Protein AF-A0A961IPY4-F1 (afdb_monomer)

pLDDT: mean 87.51, std 10.55, range [56.56, 95.88]

Structure (mmCIF, N/CA/C/O backbone):
data_AF-A0A961IPY4-F1
#
_entry.id   AF-A0A961IPY4-F1
#
loop_
_atom_site.group_PDB
_atom_site.id
_atom_site.type_symbol
_atom_site.label_atom_id
_atom_site.label_alt_id
_atom_site.label_comp_id
_atom_site.label_asym_id
_atom_site.label_entity_id
_atom_site.label_seq_id
_atom_site.pdbx_PDB_ins_code
_atom_site.Cartn_x
_atom_site.Cartn_y
_atom_site.Cartn_z
_atom_site.occupancy
_atom_site.B_iso_or_equiv
_atom_site.auth_seq_id
_atom_site.auth_comp_id
_atom_site.auth_asym_id
_atom_site.auth_atom_id
_atom_site.pdbx_PDB_model_num
ATOM 1 N N . MET A 1 1 ? -2.139 9.126 -0.459 1.00 89.25 1 MET A N 1
ATOM 2 C CA . MET A 1 1 ? -1.873 8.381 0.798 1.00 89.25 1 MET A CA 1
ATOM 3 C C . MET A 1 1 ? -0.603 7.556 0.636 1.00 89.25 1 MET A C 1
ATOM 5 O O . MET A 1 1 ? -0.275 7.221 -0.502 1.00 89.25 1 MET A O 1
ATOM 9 N N . SER A 1 2 ? 0.125 7.277 1.723 1.00 94.19 2 SER A N 1
ATOM 10 C CA . SER A 1 2 ? 1.262 6.349 1.661 1.00 94.19 2 SER A CA 1
ATOM 11 C C . SER A 1 2 ? 0.799 4.899 1.736 1.00 94.19 2 SER A C 1
ATOM 13 O O . SER A 1 2 ? -0.322 4.622 2.169 1.00 94.19 2 SER A O 1
ATOM 15 N N . VAL A 1 3 ? 1.666 3.980 1.318 1.00 92.50 3 VAL A N 1
ATOM 16 C CA . VAL A 1 3 ? 1.434 2.540 1.462 1.00 92.50 3 VAL A CA 1
ATOM 17 C C . VAL A 1 3 ? 1.198 2.176 2.928 1.00 92.50 3 VAL A C 1
ATOM 19 O O . VAL A 1 3 ? 0.214 1.511 3.233 1.00 92.50 3 VAL A O 1
ATOM 22 N N . GLY A 1 4 ? 2.041 2.661 3.844 1.00 92.62 4 GLY A N 1
ATOM 23 C CA . GLY A 1 4 ? 1.902 2.369 5.272 1.00 92.62 4 GLY A CA 1
ATOM 24 C C . GLY A 1 4 ? 0.593 2.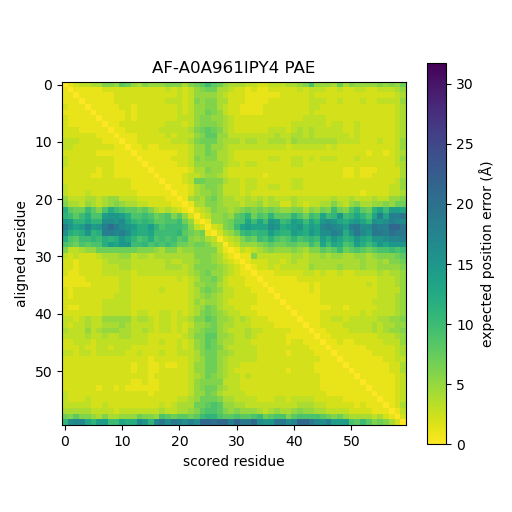893 5.863 1.00 92.62 4 GLY A C 1
ATOM 25 O O . GLY A 1 4 ? -0.005 2.244 6.715 1.00 92.62 4 GLY A O 1
ATOM 26 N N . GLU A 1 5 ? 0.099 4.039 5.386 1.00 93.81 5 GLU A N 1
ATOM 27 C CA . GLU A 1 5 ? -1.215 4.541 5.799 1.00 93.81 5 GLU A CA 1
ATOM 28 C C . GLU A 1 5 ? -2.341 3.634 5.288 1.00 93.81 5 GLU A C 1
ATOM 30 O O . GLU A 1 5 ? -3.227 3.291 6.062 1.00 93.81 5 GLU A O 1
ATOM 35 N N . ALA A 1 6 ? -2.277 3.158 4.040 1.00 92.31 6 ALA A N 1
ATOM 36 C CA . ALA A 1 6 ? -3.254 2.202 3.516 1.00 92.31 6 ALA A CA 1
ATOM 37 C C . ALA A 1 6 ? -3.226 0.854 4.257 1.00 92.31 6 ALA A C 1
ATOM 39 O O . ALA A 1 6 ? -4.280 0.298 4.556 1.00 92.31 6 ALA A O 1
ATOM 40 N N . MET A 1 7 ? -2.040 0.360 4.629 1.00 90.69 7 MET A N 1
ATOM 41 C CA . MET A 1 7 ? -1.897 -0.869 5.421 1.00 90.69 7 MET A CA 1
ATOM 42 C C . MET A 1 7 ? -2.491 -0.754 6.832 1.00 90.69 7 MET A C 1
ATOM 44 O O . MET A 1 7 ? -2.910 -1.757 7.402 1.00 90.69 7 MET A O 1
ATOM 48 N N . LYS A 1 8 ? -2.574 0.458 7.392 1.00 92.81 8 LYS A N 1
ATOM 49 C CA . LYS A 1 8 ? -3.245 0.705 8.679 1.00 92.81 8 LYS A CA 1
ATOM 50 C C . LYS A 1 8 ? -4.767 0.793 8.561 1.00 92.81 8 LYS A C 1
ATOM 52 O O . LYS A 1 8 ? -5.440 0.627 9.575 1.00 92.81 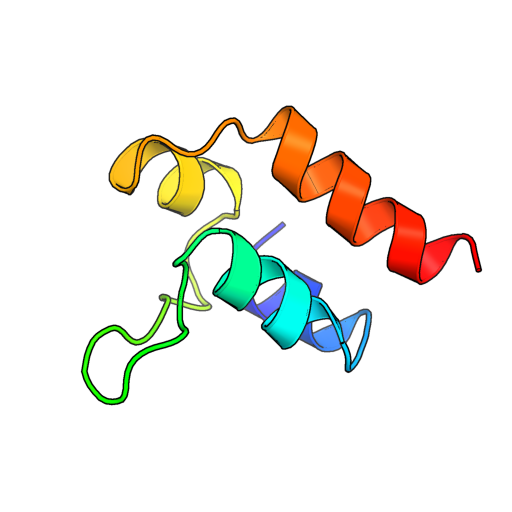8 LYS A O 1
ATOM 57 N N . LEU A 1 9 ? -5.307 1.078 7.372 1.00 93.25 9 LEU A N 1
ATOM 58 C CA . LEU A 1 9 ? -6.755 1.198 7.166 1.00 93.25 9 LEU A CA 1
ATOM 59 C C . LEU A 1 9 ? -7.457 -0.160 7.198 1.00 93.25 9 LEU A C 1
ATOM 61 O O . LEU A 1 9 ? -8.584 -0.239 7.677 1.00 93.25 9 LEU A O 1
ATOM 65 N N . HIS A 1 10 ? -6.804 -1.219 6.709 1.00 93.50 10 HIS A N 1
ATOM 66 C CA . HIS A 1 10 ? -7.391 -2.555 6.680 1.00 93.50 10 HIS A CA 1
ATOM 67 C C . HIS A 1 10 ? -6.318 -3.651 6.822 1.00 93.50 10 HIS A C 1
ATOM 69 O O . HIS A 1 10 ? -5.309 -3.591 6.116 1.00 93.50 10 HIS A O 1
ATOM 75 N N . PRO A 1 11 ? -6.524 -4.687 7.664 1.00 90.75 11 PRO A N 1
ATOM 76 C CA . PRO A 1 11 ? -5.545 -5.765 7.856 1.00 90.75 11 PRO A CA 1
ATOM 77 C C . PRO A 1 11 ? -5.212 -6.519 6.558 1.00 90.75 11 PRO A C 1
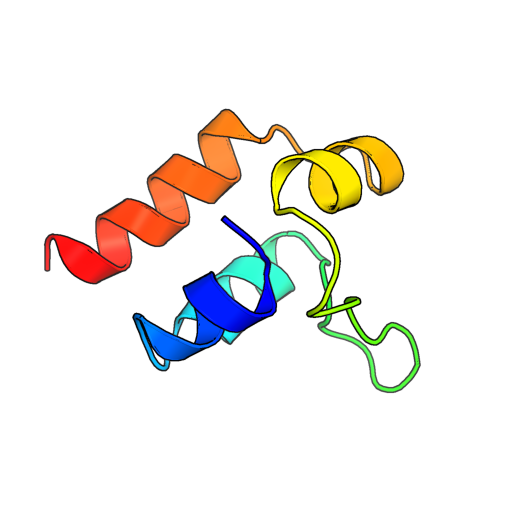ATOM 79 O O . PRO A 1 11 ? -4.064 -6.907 6.349 1.00 90.75 11 PRO A O 1
ATOM 82 N N . ASP A 1 12 ? -6.183 -6.659 5.650 1.00 92.50 12 ASP A N 1
ATOM 83 C CA . ASP A 1 12 ? -5.985 -7.345 4.364 1.00 92.50 12 ASP A CA 1
ATOM 84 C C . ASP A 1 12 ? -5.380 -6.457 3.267 1.00 92.50 12 ASP A C 1
ATOM 86 O O . ASP A 1 12 ? -5.093 -6.943 2.173 1.00 92.50 12 ASP A O 1
ATOM 90 N N . ALA A 1 13 ? -5.122 -5.170 3.528 1.00 92.25 13 ALA A N 1
ATOM 91 C CA . ALA A 1 13 ? -4.496 -4.293 2.537 1.00 92.25 13 ALA A CA 1
ATOM 92 C C . ALA A 1 13 ? -3.139 -4.852 2.070 1.00 92.25 13 ALA A C 1
ATOM 94 O O . ALA A 1 13 ? -2.814 -4.790 0.886 1.00 92.25 13 ALA A O 1
ATOM 95 N N . GLY A 1 14 ? -2.376 -5.486 2.970 1.00 90.00 14 GLY A N 1
ATOM 96 C CA . GLY A 1 14 ? -1.128 -6.162 2.610 1.00 90.00 14 GLY A CA 1
ATOM 97 C C . GLY A 1 14 ? -1.304 -7.329 1.633 1.00 90.00 14 GLY A C 1
ATOM 98 O O . GLY A 1 14 ? -0.433 -7.552 0.792 1.00 90.00 14 GLY A O 1
ATOM 99 N N . LEU A 1 15 ? -2.438 -8.036 1.678 1.00 90.19 15 LEU A N 1
ATOM 100 C CA . LEU A 1 15 ? -2.756 -9.088 0.707 1.00 90.19 15 LEU A CA 1
ATOM 101 C C . LEU A 1 15 ? -3.045 -8.494 -0.670 1.00 90.19 15 LEU A C 1
ATOM 103 O O . LEU A 1 15 ? -2.580 -9.029 -1.676 1.00 90.19 15 LEU A O 1
ATOM 107 N N . VAL A 1 16 ? -3.749 -7.360 -0.711 1.00 92.81 16 VAL A N 1
ATOM 108 C CA . VAL A 1 16 ? -3.995 -6.630 -1.957 1.00 92.81 16 VAL A CA 1
ATOM 109 C C . VAL A 1 16 ? -2.670 -6.181 -2.563 1.00 92.81 16 VAL A C 1
ATOM 111 O O . VAL A 1 16 ? -2.388 -6.566 -3.692 1.00 92.81 16 VAL A O 1
ATOM 114 N N . PHE A 1 17 ? -1.800 -5.486 -1.822 1.00 91.56 17 PHE A N 1
ATOM 115 C CA . PHE A 1 17 ? -0.473 -5.102 -2.328 1.00 91.56 17 PHE A CA 1
ATOM 11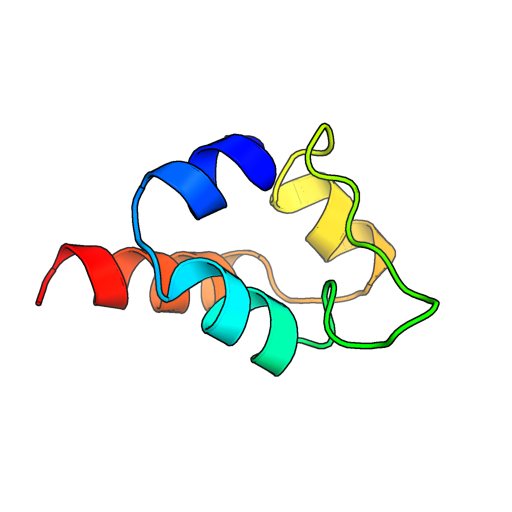6 C C . PHE A 1 17 ? 0.323 -6.317 -2.846 1.00 91.56 17 PHE A C 1
ATOM 118 O O . PHE A 1 17 ? 0.842 -6.285 -3.965 1.00 91.56 17 PHE A O 1
ATOM 125 N N . SER A 1 18 ? 0.323 -7.429 -2.103 1.00 88.75 18 SER A N 1
ATOM 126 C CA . SER A 1 18 ? 0.988 -8.675 -2.507 1.00 88.75 18 SER A CA 1
ATOM 127 C C . SER A 1 18 ? 0.439 -9.264 -3.817 1.00 88.75 18 SER A C 1
ATOM 129 O O . SER A 1 18 ? 1.220 -9.736 -4.645 1.00 88.75 18 SER A O 1
ATOM 131 N N . SER A 1 19 ? -0.874 -9.177 -4.071 1.00 90.75 19 SER A N 1
ATOM 132 C CA . SER A 1 19 ? -1.486 -9.643 -5.329 1.00 90.75 19 SER A CA 1
ATOM 133 C C . SER A 1 19 ? -1.016 -8.874 -6.569 1.00 90.75 19 SER A C 1
ATOM 135 O O . SER A 1 19 ? -0.998 -9.429 -7.665 1.00 90.75 19 SER A O 1
ATOM 137 N N . TYR A 1 20 ? -0.555 -7.633 -6.387 1.00 90.19 20 TYR A N 1
ATOM 138 C CA . TYR A 1 20 ? 0.070 -6.812 -7.429 1.00 90.19 20 TYR A CA 1
ATOM 139 C C . TYR A 1 20 ? 1.603 -6.939 -7.446 1.00 90.19 20 TYR A C 1
ATOM 141 O O . TYR A 1 20 ? 2.287 -6.146 -8.090 1.00 90.19 20 TYR A O 1
ATOM 149 N N . HIS A 1 21 ? 2.155 -7.927 -6.733 1.00 86.81 21 HIS A N 1
ATOM 150 C CA . HIS A 1 21 ? 3.591 -8.124 -6.514 1.00 86.81 21 HIS A CA 1
ATOM 151 C C . HIS A 1 21 ? 4.287 -6.949 -5.807 1.00 86.81 21 HIS A C 1
ATOM 153 O O . HIS A 1 21 ? 5.510 -6.811 -5.872 1.00 86.81 21 HIS A O 1
ATOM 159 N N . LEU A 1 22 ? 3.526 -6.123 -5.087 1.00 84.81 22 LEU A N 1
ATOM 160 C CA . LEU A 1 22 ? 4.040 -5.021 -4.286 1.00 84.81 22 LEU A CA 1
ATOM 161 C C . LEU A 1 22 ? 4.202 -5.520 -2.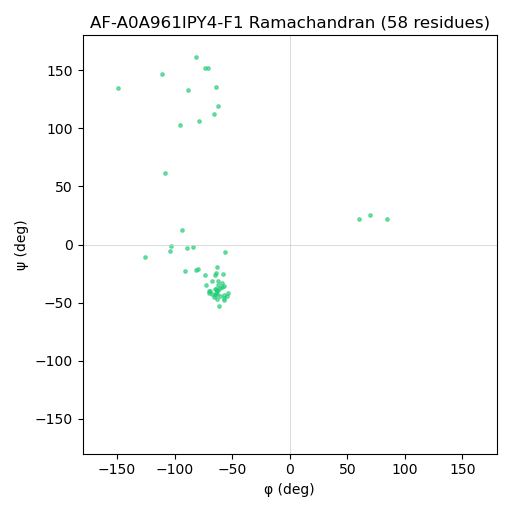842 1.00 84.81 22 LEU A C 1
ATOM 163 O O . LEU A 1 22 ? 3.228 -5.667 -2.114 1.00 84.81 22 LEU A O 1
ATOM 167 N N . GLY A 1 23 ? 5.428 -5.818 -2.406 1.00 74.94 23 GLY A N 1
ATOM 168 C CA . GLY A 1 23 ? 5.664 -6.148 -0.990 1.00 74.94 23 GLY A CA 1
ATOM 169 C C . GLY A 1 23 ? 5.435 -7.600 -0.554 1.00 74.94 23 GLY A C 1
ATOM 170 O O . GLY A 1 23 ? 5.229 -7.834 0.631 1.00 74.94 23 GLY A O 1
ATOM 171 N N . GLY A 1 24 ? 5.470 -8.581 -1.461 1.00 61.69 24 GLY A N 1
ATOM 172 C CA . GLY A 1 24 ? 5.109 -9.982 -1.160 1.00 61.69 24 GLY A CA 1
ATOM 173 C C . GLY A 1 24 ? 6.263 -10.986 -1.009 1.00 61.69 24 GLY A C 1
ATOM 174 O O . GLY A 1 24 ? 6.025 -12.141 -0.662 1.00 61.69 24 GLY A O 1
ATOM 175 N N . CYS A 1 25 ? 7.513 -10.588 -1.266 1.00 57.47 25 CYS A N 1
ATOM 176 C CA . CYS A 1 25 ? 8.673 -11.487 -1.203 1.00 57.47 25 CYS A CA 1
ATOM 177 C C . CYS A 1 25 ? 9.575 -11.116 -0.026 1.00 57.47 25 CYS A C 1
ATOM 179 O O . CYS A 1 25 ? 9.769 -9.935 0.247 1.00 57.47 25 CYS A O 1
ATOM 181 N N . SER A 1 26 ? 10.231 -12.101 0.597 1.00 58.12 26 SER A N 1
ATOM 182 C CA . SER A 1 26 ? 11.148 -11.927 1.744 1.00 58.12 26 SER A CA 1
ATOM 183 C C . SER A 1 26 ? 12.321 -10.954 1.509 1.00 58.12 26 SER A C 1
ATOM 185 O O . SER A 1 26 ? 13.076 -10.679 2.436 1.00 58.12 26 SER A O 1
ATOM 187 N N . HIS A 1 27 ? 12.489 -10.454 0.280 1.00 56.62 27 HIS A N 1
ATOM 188 C CA . HIS A 1 27 ? 13.519 -9.500 -0.134 1.00 56.62 27 HIS A CA 1
ATOM 189 C C . HIS A 1 27 ? 12.954 -8.238 -0.823 1.00 56.62 27 HIS A C 1
ATOM 191 O O . HIS A 1 27 ? 13.685 -7.275 -1.022 1.00 56.62 27 HIS A O 1
ATOM 197 N N . CYS A 1 28 ? 11.667 -8.206 -1.186 1.00 63.78 28 CYS A N 1
ATOM 198 C CA . CYS A 1 28 ? 11.044 -7.074 -1.882 1.00 63.78 28 CYS A CA 1
ATOM 199 C C . CYS A 1 28 ? 10.113 -6.340 -0.923 1.00 63.78 28 CYS A C 1
ATOM 201 O O . CYS A 1 28 ? 8.9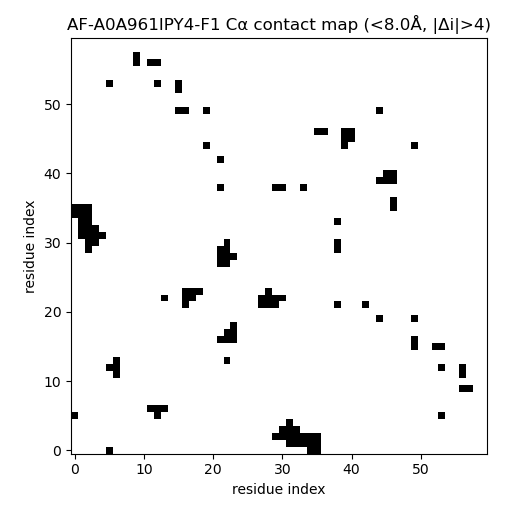04 -6.315 -1.137 1.00 63.78 28 CYS A O 1
ATOM 203 N N . ALA A 1 29 ? 10.668 -5.802 0.164 1.00 68.31 29 ALA A N 1
ATOM 204 C CA . ALA A 1 29 ? 9.896 -4.985 1.087 1.00 68.31 29 ALA A CA 1
ATOM 205 C C . ALA A 1 29 ? 9.379 -3.746 0.342 1.00 68.31 29 ALA A C 1
ATOM 207 O O . ALA A 1 29 ? 10.162 -2.958 -0.190 1.00 68.31 29 ALA A O 1
ATOM 208 N N . ILE A 1 30 ? 8.056 -3.602 0.276 1.00 80.88 30 ILE A N 1
ATOM 209 C CA . ILE A 1 30 ? 7.416 -2.380 -0.205 1.00 80.88 30 ILE A CA 1
ATOM 210 C C . ILE A 1 30 ? 7.773 -1.241 0.750 1.00 80.88 30 ILE A C 1
ATOM 212 O O . ILE A 1 30 ? 7.763 -1.416 1.969 1.00 80.88 30 ILE A O 1
ATOM 216 N N . ASN A 1 31 ? 8.124 -0.079 0.209 1.00 86.44 31 ASN A N 1
ATOM 217 C CA . ASN A 1 31 ? 8.446 1.066 1.042 1.00 86.44 31 ASN A CA 1
ATOM 218 C C . ASN A 1 31 ? 7.154 1.719 1.542 1.00 86.44 31 ASN A C 1
ATOM 220 O O . ASN A 1 31 ? 6.463 2.415 0.803 1.00 86.44 31 ASN A 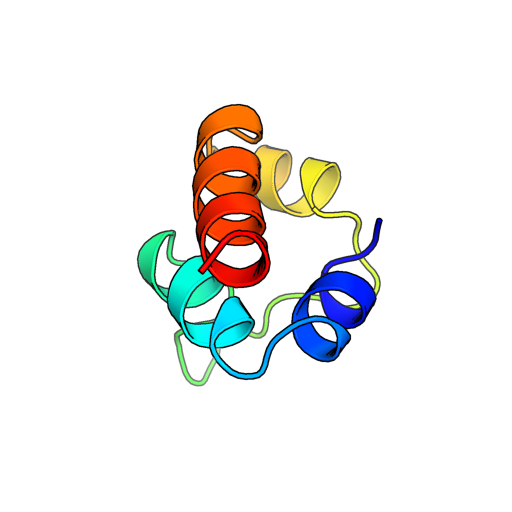O 1
ATOM 224 N N . GLU A 1 32 ? 6.844 1.521 2.820 1.00 88.44 32 GLU A N 1
ATOM 225 C CA . GLU A 1 32 ? 5.644 2.065 3.464 1.00 88.44 32 GLU A CA 1
ATOM 226 C C . GLU A 1 32 ? 5.602 3.605 3.494 1.00 88.44 32 GLU A C 1
ATOM 228 O O . GLU A 1 32 ? 4.528 4.194 3.660 1.00 88.44 32 GLU A O 1
ATOM 233 N N . MET A 1 33 ? 6.757 4.263 3.326 1.00 90.19 33 MET A N 1
ATOM 234 C CA . MET A 1 33 ? 6.855 5.723 3.257 1.00 90.19 33 MET A CA 1
ATOM 235 C C . MET A 1 33 ? 6.508 6.277 1.872 1.00 90.19 33 MET A C 1
ATOM 237 O O . MET A 1 33 ? 6.152 7.450 1.768 1.00 90.1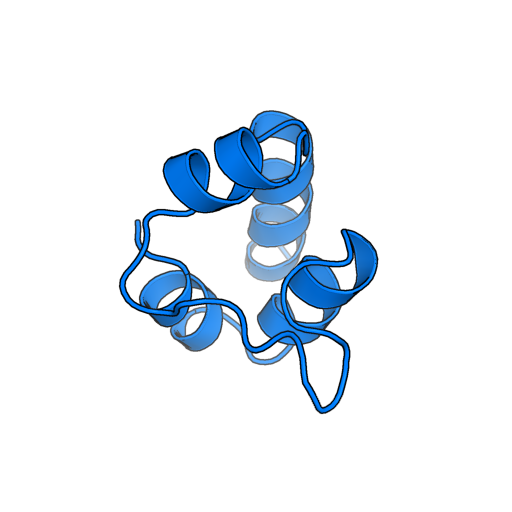9 33 MET A O 1
ATOM 241 N N . GLU A 1 34 ? 6.596 5.465 0.816 1.00 90.69 34 GLU A N 1
ATOM 242 C CA . GLU A 1 34 ? 6.234 5.904 -0.531 1.00 90.69 34 GLU A CA 1
ATOM 243 C C . GLU A 1 34 ? 4.716 6.022 -0.691 1.00 90.69 34 GLU A C 1
ATOM 245 O O . GLU A 1 34 ? 3.920 5.345 -0.027 1.00 90.69 34 GLU A O 1
ATOM 250 N N . THR A 1 35 ? 4.297 6.917 -1.587 1.00 94.50 35 THR A N 1
ATOM 251 C CA . THR A 1 35 ? 2.888 6.996 -1.969 1.00 94.50 35 THR A CA 1
ATOM 252 C C . THR A 1 35 ? 2.506 5.785 -2.806 1.00 94.50 35 THR A C 1
ATOM 254 O O . THR A 1 35 ? 3.334 5.224 -3.525 1.00 94.50 35 THR A O 1
ATOM 257 N N . ILE A 1 36 ? 1.229 5.406 -2.750 1.00 93.25 36 ILE A N 1
ATOM 258 C CA . ILE A 1 36 ? 0.696 4.335 -3.602 1.00 93.25 36 ILE A CA 1
ATOM 259 C C . ILE A 1 36 ? 1.007 4.622 -5.079 1.00 93.25 36 ILE A C 1
ATOM 261 O O . ILE A 1 36 ? 1.447 3.735 -5.798 1.00 93.25 36 ILE A O 1
ATOM 265 N N . GLU A 1 37 ? 0.855 5.875 -5.516 1.00 93.12 37 GLU A N 1
ATOM 266 C CA . GLU A 1 37 ? 1.184 6.306 -6.879 1.00 93.12 37 GLU A CA 1
ATOM 267 C C . GLU A 1 37 ? 2.663 6.101 -7.231 1.00 93.12 37 GLU A C 1
ATOM 269 O O . GLU A 1 37 ? 2.962 5.594 -8.312 1.00 93.12 37 GLU A O 1
ATOM 274 N N . GLN A 1 38 ? 3.591 6.456 -6.333 1.00 92.12 38 GLN A N 1
ATOM 275 C CA . GLN A 1 38 ? 5.025 6.287 -6.585 1.00 92.12 38 GLN A CA 1
ATOM 276 C C . GLN A 1 38 ? 5.416 4.816 -6.703 1.00 92.12 38 GLN A C 1
ATOM 278 O O . GLN A 1 38 ? 6.120 4.444 -7.643 1.00 92.12 38 GLN A O 1
ATOM 283 N N . VAL A 1 39 ? 4.898 3.969 -5.810 1.00 90.56 39 VAL A N 1
ATOM 284 C CA . VAL A 1 39 ? 5.129 2.524 -5.884 1.00 90.56 39 VAL A CA 1
ATOM 285 C C . VAL A 1 39 ? 4.527 1.953 -7.169 1.00 90.56 39 VAL A C 1
ATOM 287 O O . VAL A 1 39 ? 5.207 1.245 -7.906 1.00 90.56 39 VAL A O 1
ATOM 290 N N . CYS A 1 40 ? 3.290 2.309 -7.509 1.00 91.94 40 CYS A N 1
ATOM 291 C CA . CYS A 1 40 ? 2.656 1.866 -8.749 1.00 91.94 40 CYS A CA 1
ATOM 292 C C . CYS A 1 40 ? 3.465 2.248 -9.992 1.00 91.94 40 CYS A C 1
ATOM 294 O O . CYS A 1 40 ? 3.683 1.412 -10.868 1.00 91.94 40 CYS A O 1
ATOM 296 N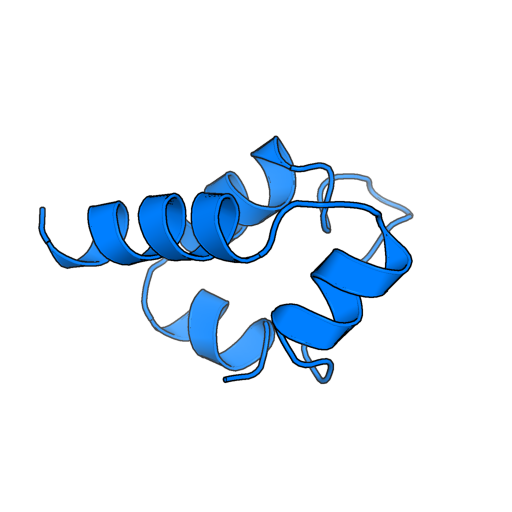 N . MET A 1 41 ? 3.976 3.479 -10.047 1.00 91.00 41 MET A N 1
ATOM 297 C CA . MET A 1 41 ? 4.812 3.945 -11.152 1.00 91.00 41 MET A CA 1
ATOM 298 C C . MET A 1 41 ? 6.132 3.167 -11.251 1.00 91.00 41 MET A C 1
ATOM 300 O O . MET A 1 41 ? 6.540 2.806 -12.354 1.00 91.00 41 MET A O 1
ATOM 304 N N . GLY A 1 42 ? 6.784 2.876 -10.121 1.00 87.81 42 GLY A N 1
ATOM 305 C CA . GLY A 1 42 ? 8.048 2.133 -10.089 1.00 87.81 42 GLY A CA 1
ATOM 306 C C . GLY A 1 42 ? 7.919 0.670 -10.526 1.00 87.81 42 GLY A C 1
ATOM 307 O O . GLY A 1 42 ? 8.843 0.124 -11.125 1.00 87.81 42 GLY A O 1
ATOM 308 N N . TYR A 1 43 ? 6.766 0.053 -10.267 1.00 86.38 43 TYR A N 1
ATOM 309 C CA . TYR A 1 43 ? 6.502 -1.361 -10.556 1.00 86.38 43 TYR A CA 1
ATOM 310 C C . TYR A 1 43 ? 5.632 -1.585 -11.806 1.00 86.38 43 TYR A C 1
ATOM 312 O O . TYR A 1 43 ? 5.374 -2.729 -12.175 1.00 86.38 43 TYR A O 1
ATOM 320 N N . GLY A 1 44 ? 5.185 -0.515 -12.475 1.00 90.12 44 GLY A N 1
ATOM 321 C CA . GLY A 1 44 ? 4.322 -0.600 -13.657 1.00 90.12 44 GLY A CA 1
ATOM 322 C C . GLY A 1 44 ? 2.902 -1.091 -13.355 1.00 90.12 44 GLY A C 1
ATOM 323 O O . GLY A 1 44 ? 2.251 -1.662 -14.228 1.00 90.12 44 GLY A O 1
ATOM 324 N N . VAL A 1 45 ? 2.426 -0.888 -12.124 1.00 91.00 45 VAL A N 1
ATOM 325 C CA . VAL A 1 45 ? 1.080 -1.278 -11.688 1.00 91.00 45 VAL A CA 1
ATOM 326 C C . VAL A 1 45 ? 0.093 -0.143 -11.989 1.00 91.00 45 VAL A C 1
ATOM 328 O O . VAL A 1 45 ? 0.376 1.012 -11.661 1.00 91.00 45 VAL A O 1
ATOM 331 N N . PRO A 1 46 ? -1.081 -0.423 -12.584 1.00 93.62 46 PRO A N 1
ATOM 332 C CA . PRO A 1 46 ? -2.120 0.585 -12.767 1.00 93.62 46 PRO A CA 1
ATOM 333 C C . PRO A 1 46 ? -2.672 1.044 -11.413 1.00 93.62 46 PRO A C 1
ATOM 335 O O . PRO A 1 46 ? -3.346 0.285 -10.716 1.00 93.62 46 PRO A O 1
ATOM 338 N N . VAL A 1 47 ? -2.408 2.300 -11.044 1.00 94.00 47 VAL A N 1
ATOM 339 C CA . VAL A 1 47 ? -2.802 2.839 -9.732 1.00 94.00 47 VAL A CA 1
ATOM 340 C C . VAL A 1 47 ? -4.310 2.772 -9.488 1.00 94.00 47 VAL A C 1
ATOM 342 O O . VAL A 1 47 ? -4.732 2.462 -8.379 1.00 94.00 47 VAL A O 1
ATOM 345 N N . GLU A 1 48 ? -5.120 2.987 -10.524 1.00 94.88 48 GLU A N 1
ATOM 346 C CA . GLU A 1 48 ? -6.582 2.949 -10.424 1.00 94.88 48 GLU A CA 1
ATOM 347 C C . GLU A 1 48 ? -7.096 1.559 -10.025 1.00 94.88 48 GLU A C 1
ATOM 349 O O . GLU A 1 48 ? -7.977 1.461 -9.178 1.00 94.88 48 GLU A O 1
ATOM 354 N N . GLN A 1 49 ? -6.506 0.482 -10.560 1.00 94.50 49 GLN A N 1
ATOM 355 C CA . GLN A 1 49 ? -6.911 -0.891 -10.226 1.00 94.50 49 GLN A CA 1
ATOM 356 C C . GLN A 1 49 ? -6.546 -1.263 -8.787 1.00 94.50 49 GLN A C 1
ATOM 358 O O . GLN A 1 49 ? -7.331 -1.895 -8.078 1.00 94.50 49 GLN A O 1
ATOM 363 N N . LEU A 1 50 ? -5.363 -0.837 -8.334 1.00 94.00 50 LEU A N 1
ATOM 364 C CA . LEU A 1 50 ? -4.937 -1.061 -6.958 1.00 94.00 50 LEU A CA 1
ATOM 365 C C . LEU A 1 50 ? -5.828 -0.296 -5.973 1.00 94.00 50 LEU A C 1
ATOM 367 O O . LEU A 1 50 ? -6.250 -0.863 -4.968 1.00 94.00 50 LEU A O 1
ATOM 371 N N . LEU A 1 51 ? -6.133 0.972 -6.263 1.00 94.56 51 LEU A N 1
ATOM 372 C CA . LEU A 1 51 ? -7.014 1.783 -5.423 1.00 94.56 51 LEU A CA 1
ATOM 373 C C . LEU A 1 51 ? -8.429 1.207 -5.363 1.00 94.56 51 LEU A C 1
ATOM 375 O O . LEU A 1 51 ? -8.987 1.131 -4.276 1.00 94.56 51 LEU A O 1
ATOM 379 N N . ASP A 1 52 ? -8.981 0.754 -6.488 1.00 95.88 52 ASP A N 1
ATOM 380 C CA . ASP A 1 52 ? -10.271 0.057 -6.524 1.00 95.88 52 ASP A CA 1
ATOM 381 C C . ASP A 1 52 ? -10.261 -1.194 -5.628 1.00 95.88 52 ASP A C 1
ATOM 383 O O . ASP A 1 52 ? -11.131 -1.370 -4.778 1.00 95.88 52 ASP A O 1
ATOM 387 N N . SER A 1 53 ? -9.211 -2.015 -5.718 1.00 94.88 53 SER A N 1
ATOM 388 C CA . SER A 1 53 ? -9.063 -3.214 -4.879 1.00 94.88 53 SER A CA 1
ATOM 389 C C . SER A 1 53 ? -8.961 -2.884 -3.385 1.00 94.88 53 SER A C 1
ATOM 391 O O . SER A 1 53 ? -9.518 -3.599 -2.556 1.00 94.88 53 SER A O 1
ATOM 393 N N . LEU A 1 54 ? -8.257 -1.804 -3.029 1.00 94.19 54 LEU A N 1
ATOM 394 C CA . LEU A 1 54 ? -8.143 -1.334 -1.646 1.00 94.19 54 LEU A CA 1
ATOM 395 C C . LEU A 1 54 ? -9.465 -0.756 -1.127 1.00 94.19 54 LEU A C 1
ATOM 397 O O . LEU A 1 54 ? -9.839 -1.032 0.008 1.00 94.19 54 LEU A O 1
ATOM 401 N N . ASN A 1 55 ? -10.183 0.013 -1.946 1.00 94.50 55 ASN A N 1
ATOM 402 C CA . ASN A 1 55 ? -11.480 0.579 -1.575 1.00 94.50 55 ASN A CA 1
ATOM 403 C C . ASN A 1 55 ? -12.533 -0.516 -1.364 1.00 94.50 55 ASN A C 1
ATOM 405 O O . ASN A 1 55 ? -13.267 -0.460 -0.382 1.00 94.50 55 ASN A O 1
ATOM 409 N N . ASN A 1 56 ? -12.520 -1.573 -2.182 1.00 95.00 56 ASN A N 1
ATOM 410 C CA . ASN A 1 56 ? -13.387 -2.740 -1.996 1.00 95.00 56 ASN A CA 1
ATOM 411 C C . ASN A 1 56 ? -13.213 -3.422 -0.621 1.00 95.00 56 ASN A C 1
ATOM 413 O O . ASN A 1 56 ? -14.149 -4.060 -0.144 1.00 95.00 56 ASN A O 1
ATOM 417 N N . LEU A 1 57 ? -12.050 -3.296 0.035 1.00 92.69 57 LEU A N 1
ATOM 418 C CA . LEU A 1 57 ? -11.861 -3.786 1.409 1.00 92.69 57 LEU A CA 1
ATOM 419 C C . LEU A 1 57 ? -12.558 -2.914 2.462 1.00 92.69 57 LEU A C 1
ATOM 421 O O . LEU A 1 57 ? -12.845 -3.394 3.549 1.00 92.69 57 LEU A O 1
ATOM 425 N N . LEU A 1 58 ? -12.775 -1.630 2.174 1.00 89.06 58 LEU A N 1
ATOM 426 C CA . LEU A 1 58 ? -13.392 -0.675 3.100 1.00 89.06 58 LEU A CA 1
ATOM 427 C C . LEU A 1 58 ? -14.913 -0.606 2.944 1.00 89.06 58 LEU A C 1
ATOM 429 O O . LEU A 1 58 ? -15.608 -0.172 3.860 1.00 89.06 58 LEU A O 1
ATOM 433 N N . GLU A 1 59 ? -15.419 -0.989 1.774 1.00 86.56 59 GLU A N 1
ATOM 434 C CA . GLU A 1 59 ? -16.843 -0.958 1.438 1.00 86.56 59 GLU A CA 1
ATOM 435 C C . GLU A 1 59 ? -17.592 -2.256 1.801 1.00 86.56 59 GLU A C 1
ATOM 437 O O . GLU A 1 59 ? -18.814 -2.302 1.647 1.00 86.56 59 GLU A O 1
ATOM 442 N N . ASN A 1 60 ? -16.893 -3.284 2.305 1.00 56.56 60 ASN A N 1
ATOM 443 C CA . ASN A 1 60 ? -17.472 -4.559 2.757 1.00 56.56 60 ASN A CA 1
ATOM 444 C C . ASN A 1 60 ? -17.493 -4.711 4.282 1.00 56.56 60 ASN A C 1
ATOM 446 O O . ASN A 1 60 ? -16.497 -4.339 4.939 1.00 56.56 60 ASN A O 1
#

Secondary structure (DSSP, 8-state):
-BHHHHHHH-TTHHHHHHHTTSS-STT----TTSBHHHHHHHHT--HHHHHHHHHHHH--

Solvent-accessible surface area (backbone atoms only — not comparable to full-atom values): 3521 Å² total; per-residue (Å²): 112,32,39,44,58,49,43,71,75,35,87,62,37,57,56,55,37,29,76,74,67,46,46,65,48,105,82,46,74,57,61,42,83,40,36,49,61,57,52,18,64,76,70,73,46,64,51,69,63,54,50,50,59,53,48,57,62,73,77,103

Mean predicted aligned error: 3.86 Å

Foldseek 3Di:
DFQLVLCVLAVCLCVLCVVLVACVDPPRHHDRRHHLVVSCVVSVHDSVVSVVVSVVRVVD

Sequence (60 aa):
MSVGEAMKLHPDAGLVFSSYHLGGCSHCAINEMETIEQVCMGYGVPVEQLLDSLNNLLEN

Radius of gyration: 10.37 Å; Cα contacts (8 Å, |Δi|>4): 63; chains: 1; bounding box: 31×20×22 Å

Nearest PDB structures (foldseek):
  5ydr-assembly1_B  TM=2.338E-01  e=7.645E+00  Homo sapiens